Protein AF-A0A9D7XRM2-F1 (afdb_monomer)

Solvent-accessible surface area (backbone atoms only — not comparable to full-atom values): 8859 Å² total; per-residue (Å²): 113,37,70,42,79,30,93,91,34,92,96,32,74,36,85,36,32,37,63,48,57,56,38,72,93,75,86,66,94,53,86,65,48,71,46,82,46,67,44,76,84,68,45,68,77,75,61,84,53,54,58,58,54,39,53,47,52,49,34,43,64,75,67,41,52,73,67,60,30,40,61,75,66,62,52,85,58,56,69,66,58,52,54,50,51,52,52,50,49,61,77,29,43,68,63,52,47,54,58,47,50,73,76,43,76,74,67,94,70,93,64,85,52,67,64,51,50,50,52,51,34,44,41,72,75,33,71,90,48,97,31,43,55,56,48,47,30,66,73,71,71,43,65,80,81,109

Structure (mmCIF, N/CA/C/O backbone):
data_AF-A0A9D7XRM2-F1
#
_entry.id   AF-A0A9D7XRM2-F1
#
loop_
_atom_site.group_PDB
_atom_site.id
_atom_site.type_symbol
_atom_site.label_atom_id
_atom_site.label_alt_id
_atom_site.label_comp_id
_atom_site.label_asym_id
_atom_site.label_entity_id
_atom_site.label_seq_id
_atom_site.pdbx_PDB_ins_code
_atom_site.Cartn_x
_atom_site.Cartn_y
_atom_site.Cartn_z
_atom_site.occupancy
_atom_site.B_iso_or_equiv
_atom_site.auth_seq_id
_atom_site.auth_comp_id
_atom_site.auth_asym_id
_atom_site.auth_atom_id
_atom_site.pdbx_PDB_model_num
ATOM 1 N N . MET A 1 1 ? -0.468 -3.424 -31.535 1.00 79.94 1 MET A N 1
ATOM 2 C CA . MET A 1 1 ? 0.523 -3.847 -30.512 1.00 79.94 1 MET A CA 1
ATOM 3 C C . MET A 1 1 ? 1.528 -2.724 -30.284 1.00 79.94 1 MET A C 1
ATOM 5 O O . MET A 1 1 ? 1.701 -1.913 -31.184 1.00 79.94 1 MET A O 1
ATOM 9 N N . LEU A 1 2 ? 2.154 -2.648 -29.107 1.00 80.44 2 LEU A N 1
ATOM 10 C CA . LEU A 1 2 ? 3.232 -1.700 -28.801 1.00 80.44 2 LEU A CA 1
ATOM 11 C C . LEU A 1 2 ? 4.571 -2.438 -28.891 1.00 80.44 2 LEU A C 1
ATOM 13 O O . LEU A 1 2 ? 4.775 -3.434 -28.197 1.00 80.44 2 LEU A O 1
ATOM 17 N N . ARG A 1 3 ? 5.475 -1.958 -29.744 1.00 85.44 3 ARG A N 1
ATOM 18 C CA . ARG A 1 3 ? 6.849 -2.458 -29.871 1.00 85.44 3 ARG A CA 1
ATOM 19 C C . ARG A 1 3 ? 7.824 -1.376 -29.426 1.00 85.44 3 ARG A C 1
ATOM 21 O O . ARG A 1 3 ? 7.503 -0.193 -29.488 1.00 85.44 3 ARG A O 1
ATOM 28 N N . GLY A 1 4 ? 8.992 -1.793 -28.963 1.00 82.12 4 GLY A N 1
ATOM 29 C CA . GLY A 1 4 ? 10.102 -0.903 -28.642 1.00 82.12 4 GLY A CA 1
ATOM 30 C C . GLY A 1 4 ? 11.426 -1.618 -28.859 1.00 82.12 4 GLY A C 1
ATOM 31 O O . GLY A 1 4 ? 11.437 -2.835 -29.054 1.00 82.12 4 GLY A O 1
ATOM 32 N N . ASN A 1 5 ? 12.519 -0.862 -28.814 1.00 83.12 5 ASN A N 1
ATOM 33 C CA . ASN A 1 5 ? 13.858 -1.388 -29.067 1.00 83.12 5 ASN A CA 1
ATOM 34 C C . ASN A 1 5 ? 14.183 -2.532 -28.104 1.00 83.12 5 ASN A C 1
ATOM 36 O O . ASN A 1 5 ? 13.864 -2.458 -26.910 1.00 83.12 5 ASN A O 1
ATOM 40 N N . ASP A 1 6 ? 14.783 -3.590 -28.632 1.00 80.50 6 ASP A N 1
ATOM 41 C CA . ASP A 1 6 ? 15.299 -4.700 -27.846 1.00 80.50 6 ASP A CA 1
ATOM 42 C C . ASP A 1 6 ? 16.719 -4.363 -27.359 1.00 80.50 6 ASP A C 1
ATOM 44 O O . ASP A 1 6 ? 17.611 -4.185 -28.183 1.00 80.50 6 ASP A O 1
ATOM 48 N N . PRO A 1 7 ? 16.966 -4.238 -26.043 1.00 78.81 7 PRO A N 1
ATOM 49 C CA . PRO A 1 7 ? 18.304 -3.964 -25.533 1.00 78.81 7 PRO A CA 1
ATOM 50 C C . PRO A 1 7 ? 19.271 -5.137 -25.740 1.00 78.81 7 PRO A C 1
ATOM 52 O O . PRO A 1 7 ? 20.475 -4.930 -25.642 1.00 78.81 7 PRO A O 1
ATOM 55 N N . ALA A 1 8 ? 18.772 -6.351 -26.002 1.00 84.31 8 ALA A N 1
ATOM 56 C CA . ALA A 1 8 ? 19.601 -7.530 -26.237 1.00 84.31 8 ALA A CA 1
ATOM 57 C C . ALA A 1 8 ? 20.034 -7.683 -27.705 1.00 84.31 8 ALA A C 1
ATOM 59 O O . ALA A 1 8 ? 20.955 -8.445 -27.988 1.00 84.31 8 ALA A O 1
ATOM 60 N N . VAL A 1 9 ? 19.387 -6.978 -28.642 1.00 85.56 9 VAL A N 1
ATOM 61 C CA . VAL A 1 9 ? 19.618 -7.137 -30.084 1.00 85.56 9 VAL A CA 1
ATOM 62 C C . VAL A 1 9 ? 19.746 -5.769 -30.746 1.00 85.56 9 VAL A C 1
ATOM 64 O O . VAL A 1 9 ? 18.805 -4.977 -30.751 1.00 85.56 9 VAL A O 1
ATOM 67 N N . VAL A 1 10 ? 20.898 -5.498 -31.364 1.00 82.25 10 VAL A N 1
ATOM 68 C CA . VAL A 1 10 ? 21.120 -4.271 -32.147 1.00 82.25 10 VAL A CA 1
ATOM 69 C C . VAL A 1 10 ? 20.082 -4.196 -33.272 1.00 82.25 10 VAL A C 1
ATOM 71 O O . VAL A 1 10 ? 19.933 -5.140 -34.043 1.00 82.25 10 VAL A O 1
ATOM 74 N N . ASN A 1 11 ? 19.341 -3.085 -33.348 1.00 84.31 11 ASN A N 1
ATOM 75 C CA . ASN A 1 11 ? 18.199 -2.882 -34.257 1.00 84.31 11 ASN A CA 1
ATOM 76 C C . ASN A 1 11 ? 17.035 -3.886 -34.092 1.00 84.31 11 ASN A C 1
ATOM 78 O O . ASN A 1 11 ? 16.138 -3.943 -34.934 1.00 84.31 11 ASN A O 1
ATOM 82 N N . GLY A 1 12 ? 17.007 -4.659 -33.003 1.00 81.31 12 GLY A N 1
ATOM 83 C CA . GLY A 1 12 ? 15.907 -5.560 -32.681 1.00 81.31 12 GLY A CA 1
ATOM 84 C C . GLY A 1 12 ? 14.682 -4.817 -32.146 1.00 81.31 12 GLY A C 1
ATOM 85 O O . GLY A 1 12 ? 14.791 -3.774 -31.497 1.00 81.31 12 GLY A O 1
ATOM 86 N N . SER A 1 13 ? 13.490 -5.373 -32.384 1.00 86.75 13 SER A N 1
ATOM 87 C CA . SER A 1 13 ? 12.247 -4.889 -31.772 1.00 86.75 13 SER A CA 1
ATOM 88 C C . SER A 1 13 ? 11.580 -5.996 -30.967 1.00 86.75 13 SER A C 1
ATOM 90 O O . SER A 1 13 ? 11.318 -7.085 -31.479 1.00 86.75 13 SER A O 1
ATOM 92 N N . VAL A 1 14 ? 11.243 -5.693 -29.717 1.00 89.19 14 VAL A N 1
ATOM 93 C CA . VAL A 1 14 ? 10.532 -6.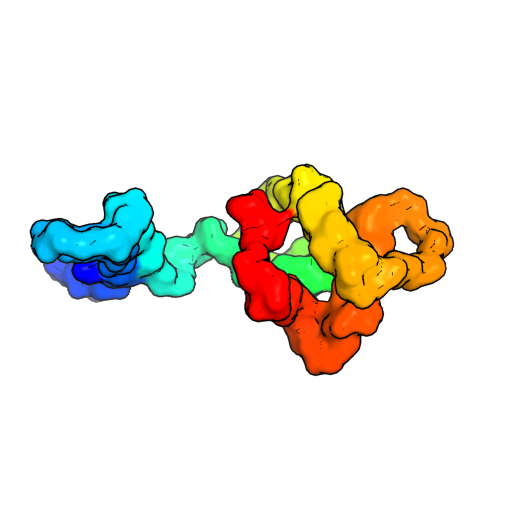611 -28.825 1.00 89.19 14 VAL A CA 1
ATOM 94 C C . VAL A 1 14 ? 9.129 -6.082 -28.546 1.00 89.19 14 VAL A C 1
ATOM 96 O O . VAL A 1 14 ? 8.871 -4.871 -28.551 1.00 89.19 14 VAL A O 1
ATOM 99 N N . MET A 1 15 ? 8.183 -6.994 -28.322 1.00 85.19 15 MET A N 1
ATOM 100 C CA . MET A 1 15 ? 6.839 -6.616 -27.905 1.00 85.19 15 MET A CA 1
ATOM 101 C C . MET A 1 15 ? 6.892 -6.029 -26.493 1.00 85.19 15 MET A C 1
ATOM 103 O O . MET A 1 15 ? 7.331 -6.668 -25.542 1.00 85.19 15 MET A O 1
ATOM 107 N N . ARG A 1 16 ? 6.436 -4.785 -26.365 1.00 84.31 16 ARG A N 1
ATOM 108 C CA . ARG A 1 16 ? 6.427 -4.020 -25.114 1.00 84.31 16 ARG A CA 1
ATOM 109 C C . ARG A 1 16 ? 5.026 -3.932 -24.495 1.00 84.31 16 ARG A C 1
ATOM 111 O O . ARG A 1 16 ? 4.868 -3.553 -23.336 1.00 84.31 16 ARG A O 1
ATOM 118 N N . GLY A 1 17 ? 3.999 -4.291 -25.258 1.00 87.44 17 GLY A N 1
ATOM 119 C CA . GLY A 1 17 ? 2.628 -4.322 -24.780 1.00 87.44 17 GLY A CA 1
ATOM 120 C C . GLY A 1 17 ? 1.605 -4.281 -25.906 1.00 87.44 17 GLY A C 1
ATOM 121 O O . GLY A 1 17 ? 1.895 -4.578 -27.068 1.00 87.44 17 GLY A O 1
ATOM 122 N N . GLN A 1 18 ? 0.396 -3.854 -25.575 1.00 87.81 18 GLN A N 1
ATOM 123 C CA . GLN A 1 18 ? -0.743 -3.810 -26.478 1.00 87.81 18 GLN A CA 1
ATOM 124 C C . GLN A 1 18 ? -1.502 -2.492 -26.327 1.00 87.81 18 GLN A C 1
ATOM 126 O O . GLN A 1 18 ? -1.563 -1.914 -25.251 1.00 87.81 18 GLN A O 1
ATOM 131 N N . ARG A 1 19 ? -2.093 -1.997 -27.417 1.00 86.06 19 ARG A N 1
ATOM 132 C CA . ARG A 1 19 ? -3.116 -0.949 -27.333 1.00 86.06 19 ARG A CA 1
ATOM 133 C C . ARG A 1 19 ? -4.467 -1.634 -27.291 1.00 86.06 19 ARG A C 1
ATOM 135 O O . ARG A 1 19 ? -4.723 -2.494 -28.133 1.00 86.06 19 ARG A O 1
ATOM 142 N N . VAL A 1 20 ? -5.291 -1.256 -26.328 1.00 83.94 20 VAL A N 1
ATOM 143 C CA . VAL A 1 20 ? -6.683 -1.685 -26.259 1.00 83.94 20 VAL A CA 1
ATOM 144 C C . VAL A 1 20 ? -7.550 -0.521 -26.704 1.00 83.94 20 VAL A C 1
ATOM 146 O O . VAL A 1 20 ? -7.403 0.604 -26.219 1.00 83.94 20 VAL A O 1
ATOM 149 N N . PHE A 1 21 ? -8.431 -0.803 -27.654 1.00 80.38 21 PHE A N 1
ATOM 150 C CA . PHE A 1 21 ? -9.383 0.148 -28.202 1.00 80.38 21 PHE A CA 1
ATOM 151 C C . PHE A 1 21 ? -10.750 -0.158 -27.595 1.00 80.38 21 PHE A C 1
ATOM 153 O O . PHE A 1 21 ? -11.251 -1.269 -27.740 1.00 80.38 21 PHE A O 1
ATOM 160 N N . CYS A 1 22 ? -11.359 0.811 -26.903 1.00 74.69 22 CYS A N 1
ATOM 161 C CA . CYS A 1 22 ? -12.736 0.657 -26.425 1.00 74.69 22 CYS A CA 1
ATOM 162 C C . CYS A 1 22 ? -13.733 0.591 -27.596 1.00 74.69 22 CYS A C 1
ATOM 164 O O . CYS A 1 22 ? -14.764 -0.065 -27.497 1.00 74.69 22 CYS A O 1
ATOM 166 N N . SER A 1 23 ? -13.399 1.235 -28.714 1.00 76.25 23 SER A N 1
ATOM 167 C CA . SER A 1 23 ? -14.010 1.002 -30.017 1.00 76.25 23 SER A CA 1
ATOM 168 C C . SER A 1 23 ? -12.931 1.146 -31.091 1.00 76.25 23 SER A C 1
ATOM 170 O O . SER A 1 23 ? -12.328 2.210 -31.243 1.00 76.25 23 SER A O 1
ATOM 172 N N . ASP A 1 24 ? -12.643 0.053 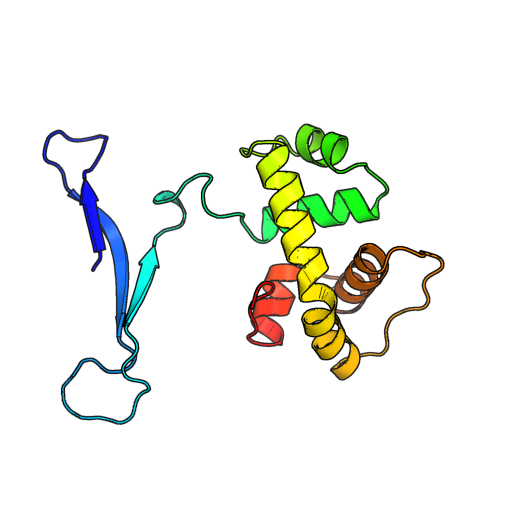-31.796 1.00 64.69 24 ASP A N 1
ATOM 173 C CA . ASP A 1 24 ? -11.800 0.077 -32.991 1.00 64.69 24 ASP A CA 1
ATOM 174 C C . ASP A 1 24 ? -12.675 0.593 -34.135 1.00 64.69 24 ASP A C 1
ATOM 176 O O . ASP A 1 24 ? -13.732 0.017 -34.396 1.00 64.69 24 ASP A O 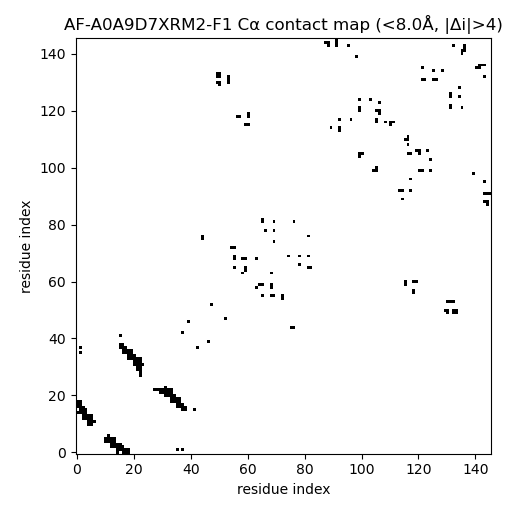1
ATOM 180 N N . ARG A 1 25 ? -12.361 1.782 -34.664 1.00 63.88 25 ARG A N 1
ATOM 181 C CA . ARG A 1 25 ? -13.333 2.694 -35.300 1.00 63.88 25 ARG A CA 1
ATOM 182 C C . ARG A 1 25 ? -13.916 2.157 -36.617 1.00 63.88 25 ARG A C 1
ATOM 184 O O . ARG A 1 25 ? -13.584 2.631 -37.694 1.00 63.88 25 ARG A O 1
ATOM 191 N N . GLY A 1 26 ? -14.898 1.270 -36.465 1.00 62.50 26 GLY A N 1
ATOM 192 C CA . GLY A 1 26 ? -15.916 0.843 -37.425 1.00 62.50 26 GLY A CA 1
ATOM 193 C C . GLY A 1 26 ? -17.341 1.068 -36.887 1.00 62.50 26 GLY A C 1
ATOM 194 O O . GLY A 1 26 ? -18.210 0.226 -37.075 1.00 62.50 26 GLY A O 1
ATOM 195 N N . GLN A 1 27 ? -17.576 2.191 -36.187 1.00 53.97 27 GLN A N 1
ATOM 196 C CA . GLN A 1 27 ? -18.916 2.742 -35.878 1.00 53.97 27 GLN A CA 1
ATOM 197 C C . GLN A 1 27 ? -19.831 1.921 -34.927 1.00 53.97 27 GLN A C 1
ATOM 199 O O . GLN A 1 27 ? -20.995 1.675 -35.235 1.00 53.97 27 GLN A O 1
ATOM 204 N N . ARG A 1 28 ? -19.381 1.547 -33.715 1.00 65.00 28 ARG A N 1
ATOM 205 C CA . ARG A 1 28 ? -20.279 1.031 -32.646 1.00 65.00 28 ARG A CA 1
ATOM 206 C C . ARG A 1 28 ? -20.027 1.667 -31.275 1.00 65.00 28 ARG A C 1
ATOM 208 O O . ARG A 1 28 ? -18.942 2.188 -31.014 1.00 65.00 28 ARG A O 1
ATOM 215 N N . ARG A 1 29 ? -21.067 1.633 -30.422 1.00 66.31 29 ARG A N 1
ATOM 216 C CA . ARG A 1 29 ? -21.105 2.245 -29.078 1.00 66.31 29 ARG A CA 1
ATOM 217 C C . ARG A 1 29 ? -19.919 1.779 -28.220 1.00 66.31 29 ARG A C 1
ATOM 219 O O . ARG A 1 29 ? -19.698 0.587 -28.053 1.00 66.31 29 ARG A O 1
ATOM 226 N N . GLY A 1 30 ? -19.193 2.743 -27.664 1.00 69.19 30 GLY A N 1
ATOM 227 C CA . GLY A 1 30 ? -18.022 2.587 -26.799 1.00 69.19 30 GLY A CA 1
ATOM 228 C C . GLY A 1 30 ? -17.470 3.977 -26.464 1.00 69.19 30 GLY A C 1
ATOM 229 O O . GLY A 1 30 ? -17.810 4.946 -27.139 1.00 69.19 30 GLY A O 1
ATOM 230 N N . CYS A 1 31 ? -16.635 4.125 -25.434 1.00 75.62 31 CYS A N 1
ATOM 231 C CA . CYS A 1 31 ? -16.181 5.455 -24.995 1.00 75.62 31 CYS A CA 1
ATOM 232 C C . CYS A 1 31 ? -15.109 6.100 -25.899 1.00 75.62 31 CYS A C 1
ATOM 234 O O . CYS A 1 31 ? -14.602 7.170 -25.573 1.00 75.62 31 CYS A O 1
ATOM 236 N N . GLY A 1 32 ? -14.709 5.449 -27.000 1.00 75.69 32 GLY A N 1
ATOM 237 C CA . GLY A 1 32 ? -13.706 5.958 -27.946 1.00 75.69 32 GLY A CA 1
ATOM 238 C C . GLY A 1 32 ? -12.279 6.058 -27.389 1.00 75.69 32 GLY A C 1
ATOM 239 O O . GLY A 1 32 ? -11.371 6.487 -28.103 1.00 75.69 32 GLY A O 1
ATOM 240 N N . LYS A 1 33 ? -12.056 5.661 -26.129 1.00 76.38 33 LYS A N 1
ATOM 241 C CA . LYS A 1 33 ? -10.740 5.699 -25.488 1.00 76.38 33 LYS A CA 1
ATOM 242 C C . LYS A 1 33 ? -9.851 4.580 -26.021 1.00 76.38 33 LYS A C 1
ATOM 244 O O . LYS A 1 33 ? -10.275 3.431 -26.151 1.00 76.38 33 LYS A O 1
ATOM 249 N N . THR A 1 34 ? -8.598 4.933 -26.276 1.00 81.38 34 THR A N 1
ATOM 250 C CA . THR A 1 34 ? -7.508 3.986 -26.513 1.00 81.38 34 THR A CA 1
ATOM 251 C C . THR A 1 34 ? -6.578 4.056 -25.319 1.00 81.38 34 THR A C 1
ATOM 253 O O . THR A 1 34 ? -6.147 5.149 -24.954 1.00 81.38 34 THR A O 1
ATOM 256 N N . PHE A 1 35 ? -6.261 2.916 -24.716 1.00 82.38 35 PHE A N 1
ATOM 257 C CA . PHE A 1 35 ? -5.326 2.860 -23.597 1.00 82.38 35 PHE A CA 1
ATOM 258 C C . PHE A 1 35 ? -4.180 1.888 -23.899 1.00 82.38 35 PHE A C 1
ATOM 260 O O . PHE A 1 35 ? -4.410 0.785 -24.409 1.00 82.38 35 PHE A O 1
ATOM 267 N N . PRO A 1 36 ? -2.926 2.296 -23.635 1.00 81.94 36 PRO A N 1
ATOM 268 C CA . PRO A 1 36 ? -1.785 1.406 -23.732 1.00 81.94 36 PRO A CA 1
ATOM 269 C C . PRO A 1 36 ? -1.727 0.495 -22.499 1.00 81.94 36 PRO A C 1
ATOM 271 O O . PRO A 1 36 ? -1.794 0.955 -21.363 1.00 81.94 36 PRO A O 1
ATOM 274 N N . LEU A 1 37 ? -1.559 -0.801 -22.732 1.00 81.81 37 LEU A N 1
ATOM 275 C CA . LEU A 1 37 ? -1.201 -1.798 -21.733 1.00 81.81 37 LEU A CA 1
ATOM 276 C C . LEU A 1 37 ? 0.252 -2.193 -21.974 1.00 81.81 37 LEU A C 1
ATOM 278 O O . LEU A 1 37 ? 0.581 -2.689 -23.048 1.00 81.81 37 LEU A O 1
ATOM 282 N N . PHE A 1 38 ? 1.122 -1.977 -20.994 1.00 80.31 38 PHE A N 1
ATOM 283 C CA . PHE A 1 38 ? 2.519 -2.409 -21.054 1.00 80.31 38 PHE A CA 1
ATOM 284 C C . PHE A 1 38 ? 2.698 -3.718 -20.291 1.00 80.31 38 PHE A C 1
ATOM 286 O O . PHE A 1 38 ? 2.046 -3.939 -19.269 1.00 80.31 38 PHE A O 1
ATOM 293 N N . PHE A 1 39 ? 3.606 -4.578 -20.753 1.00 75.38 39 PHE A N 1
ATOM 294 C CA . PHE A 1 39 ? 4.006 -5.733 -19.951 1.00 75.38 39 PHE A CA 1
ATOM 295 C C . PHE A 1 39 ? 4.777 -5.273 -18.710 1.00 75.38 39 PHE A C 1
ATOM 297 O O . PHE A 1 39 ? 5.553 -4.321 -18.768 1.00 75.38 39 PHE A O 1
ATOM 304 N N . ALA A 1 40 ? 4.611 -5.973 -17.586 1.00 67.56 40 ALA A N 1
ATOM 305 C CA . ALA A 1 40 ? 5.227 -5.583 -16.315 1.00 67.56 40 ALA A CA 1
ATOM 306 C C . ALA A 1 40 ? 6.763 -5.439 -16.399 1.00 67.56 40 ALA A C 1
ATOM 308 O O . ALA A 1 40 ? 7.337 -4.560 -15.761 1.00 67.56 40 ALA A O 1
ATOM 309 N N . GLY A 1 41 ? 7.423 -6.252 -17.232 1.00 70.19 41 GLY A N 1
ATOM 310 C CA . GLY A 1 41 ? 8.876 -6.209 -17.441 1.00 70.19 41 GLY A CA 1
ATOM 311 C C . GLY A 1 41 ? 9.382 -5.055 -18.316 1.00 70.19 41 GLY A C 1
ATOM 312 O O . GLY A 1 41 ? 10.585 -4.902 -18.484 1.00 70.19 41 GLY A O 1
ATOM 313 N N . VAL A 1 42 ? 8.492 -4.246 -18.896 1.00 67.25 42 VAL A N 1
ATOM 314 C CA . VAL A 1 42 ? 8.851 -3.181 -19.852 1.00 67.25 42 VAL A CA 1
ATOM 315 C C . VAL A 1 42 ? 9.153 -1.860 -19.167 1.00 67.25 42 VAL A C 1
ATOM 317 O O . VAL A 1 42 ? 9.947 -1.075 -19.672 1.00 67.25 42 VAL A O 1
ATOM 320 N N . LEU A 1 43 ? 8.554 -1.641 -18.000 1.00 68.75 43 LEU A N 1
ATOM 321 C CA . LEU A 1 43 ? 8.771 -0.468 -17.164 1.00 68.75 43 LEU A CA 1
ATOM 322 C C . LEU A 1 43 ? 9.255 -0.915 -15.773 1.00 68.75 43 LEU A C 1
ATOM 324 O O . LEU A 1 43 ? 8.585 -0.647 -14.765 1.00 68.75 43 LEU A O 1
ATOM 328 N N . PRO A 1 44 ? 10.391 -1.644 -15.696 1.00 62.16 44 PRO A N 1
ATOM 329 C CA . PRO A 1 44 ? 10.928 -2.096 -14.423 1.00 62.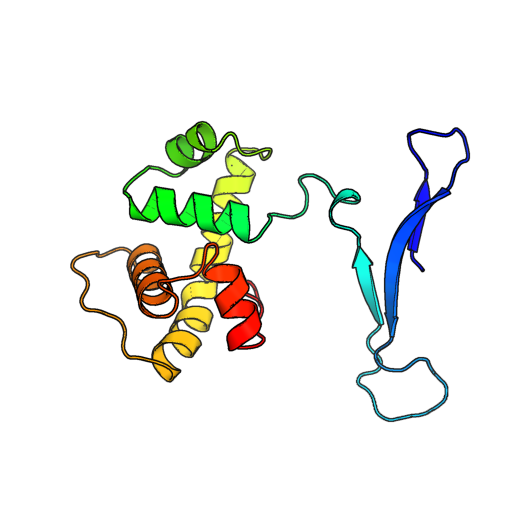16 44 PRO A CA 1
ATOM 330 C C . PRO A 1 44 ? 11.229 -0.874 -13.552 1.00 62.16 44 PRO A C 1
ATOM 332 O O . PRO A 1 44 ? 11.751 0.125 -14.035 1.00 62.16 44 PRO A O 1
ATOM 335 N N . ARG A 1 45 ? 10.868 -0.940 -12.265 1.00 66.81 45 ARG A N 1
ATOM 336 C CA . ARG A 1 45 ? 11.034 0.156 -11.282 1.00 66.81 45 ARG A CA 1
ATOM 337 C C . ARG A 1 45 ? 10.212 1.427 -11.552 1.00 66.81 45 ARG A C 1
ATOM 339 O O . ARG A 1 45 ? 10.314 2.388 -10.797 1.00 66.81 45 ARG A O 1
ATOM 346 N N . HIS A 1 46 ? 9.333 1.412 -12.552 1.00 71.00 46 HIS A N 1
ATOM 347 C CA . HIS A 1 46 ? 8.342 2.470 -12.789 1.00 71.00 46 HIS A CA 1
ATOM 348 C C . HIS A 1 46 ? 6.911 2.036 -12.438 1.00 71.00 46 HIS A C 1
ATOM 350 O O . HIS A 1 46 ? 6.009 2.868 -12.372 1.00 71.00 46 HIS A O 1
ATOM 356 N N . THR A 1 47 ? 6.705 0.745 -12.161 1.00 79.38 47 THR A N 1
ATOM 357 C CA . THR A 1 47 ? 5.438 0.193 -11.666 1.00 79.38 47 THR A CA 1
ATOM 358 C C . THR A 1 47 ? 5.657 -0.424 -10.295 1.00 79.38 47 THR A C 1
ATOM 360 O O . THR A 1 47 ? 6.532 -1.271 -10.149 1.00 79.38 47 THR A O 1
ATOM 363 N N . PHE A 1 48 ? 4.858 -0.031 -9.300 1.00 86.00 48 PHE A N 1
ATOM 364 C CA . PHE A 1 48 ? 4.889 -0.633 -7.966 1.00 86.00 48 PHE A CA 1
ATOM 365 C C . PHE A 1 48 ? 3.915 -1.824 -7.932 1.00 86.00 48 PHE A C 1
ATOM 367 O O . PHE A 1 48 ? 2.704 -1.601 -8.019 1.00 86.00 48 PHE A O 1
ATOM 374 N N . PRO A 1 49 ? 4.388 -3.083 -7.836 1.00 88.62 49 PRO A N 1
ATOM 375 C CA . PRO A 1 49 ? 3.492 -4.235 -7.827 1.00 88.62 49 PRO A CA 1
ATOM 376 C C . PRO A 1 49 ? 2.552 -4.191 -6.619 1.00 88.62 49 PRO A C 1
ATOM 378 O O . PRO A 1 49 ? 2.984 -3.865 -5.512 1.00 88.62 49 PRO A O 1
ATOM 381 N N . ALA A 1 50 ? 1.285 -4.575 -6.801 1.00 91.06 50 ALA A N 1
ATOM 382 C CA . ALA A 1 50 ? 0.304 -4.596 -5.711 1.00 91.06 50 ALA A CA 1
ATOM 383 C C . ALA A 1 50 ? 0.746 -5.507 -4.550 1.00 91.06 50 ALA A C 1
ATOM 385 O O . ALA A 1 50 ? 0.571 -5.154 -3.386 1.00 91.06 50 ALA A O 1
ATOM 386 N N . SER A 1 51 ? 1.389 -6.638 -4.856 1.00 92.50 51 SER A N 1
ATOM 387 C CA . SER A 1 51 ? 1.965 -7.550 -3.860 1.00 92.50 51 SER A CA 1
ATOM 388 C C . SER A 1 51 ? 3.067 -6.889 -3.029 1.00 92.50 51 SER A C 1
ATOM 390 O O . SER A 1 51 ? 3.068 -7.005 -1.806 1.00 92.50 51 SER A O 1
ATOM 392 N N . LEU A 1 52 ? 3.967 -6.148 -3.678 1.00 93.69 52 LEU A N 1
ATOM 393 C CA . LEU A 1 52 ? 5.055 -5.438 -3.013 1.00 93.69 52 LEU A CA 1
ATOM 394 C C . LEU A 1 52 ? 4.529 -4.272 -2.170 1.00 93.69 52 LEU A C 1
ATOM 396 O O . LEU A 1 52 ? 4.968 -4.077 -1.039 1.00 93.69 52 LEU A O 1
ATOM 400 N N . LEU A 1 53 ? 3.552 -3.524 -2.696 1.00 95.19 53 LEU A N 1
ATOM 401 C CA . LEU A 1 53 ? 2.897 -2.450 -1.952 1.00 95.19 53 LEU A CA 1
ATOM 402 C C . LEU A 1 53 ? 2.182 -3.010 -0.727 1.00 95.19 53 LEU A C 1
ATOM 404 O O . LEU A 1 53 ? 2.295 -2.453 0.358 1.00 95.19 53 LEU A O 1
ATOM 408 N N . TRP A 1 54 ? 1.492 -4.139 -0.874 1.00 96.06 54 TRP A N 1
ATOM 409 C CA . TRP A 1 54 ? 0.845 -4.796 0.250 1.00 96.06 54 TRP A CA 1
ATOM 410 C C . TRP A 1 54 ? 1.848 -5.286 1.296 1.00 96.06 54 TRP A C 1
ATOM 412 O O . TRP A 1 54 ? 1.622 -5.091 2.486 1.00 96.06 54 TRP A O 1
ATOM 422 N N . ALA A 1 55 ? 2.977 -5.868 0.881 1.00 96.12 55 ALA A N 1
ATOM 423 C CA . ALA A 1 55 ? 4.041 -6.261 1.802 1.00 96.12 55 ALA A CA 1
ATOM 424 C C . ALA A 1 55 ? 4.584 -5.059 2.592 1.00 96.12 55 ALA A C 1
ATOM 426 O O . ALA A 1 55 ? 4.718 -5.145 3.813 1.00 96.12 55 ALA A O 1
ATOM 427 N N . LEU A 1 56 ? 4.811 -3.926 1.918 1.00 97.06 56 LEU A N 1
ATOM 428 C CA . LEU A 1 56 ? 5.211 -2.673 2.556 1.00 97.06 56 LEU A CA 1
ATOM 429 C C . LEU A 1 56 ? 4.161 -2.191 3.562 1.00 97.06 56 LEU A C 1
ATOM 431 O O . LEU A 1 56 ? 4.500 -1.892 4.700 1.00 97.06 56 LEU A O 1
ATOM 435 N N . LEU A 1 57 ? 2.885 -2.156 3.177 1.00 96.50 57 LEU A N 1
ATOM 436 C CA . LEU A 1 57 ? 1.798 -1.707 4.049 1.00 96.50 57 LEU A CA 1
ATOM 437 C C . LEU A 1 57 ? 1.612 -2.616 5.272 1.00 96.50 57 LEU A C 1
ATOM 439 O O . LEU A 1 57 ? 1.374 -2.106 6.363 1.00 96.50 57 LEU A O 1
ATOM 443 N N . ARG A 1 58 ? 1.779 -3.937 5.127 1.00 96.00 58 ARG A N 1
ATOM 444 C CA . ARG A 1 58 ? 1.781 -4.864 6.271 1.00 96.00 58 ARG A CA 1
ATOM 445 C C . ARG A 1 58 ? 2.927 -4.574 7.232 1.00 96.00 58 ARG A C 1
ATOM 447 O O . ARG A 1 58 ? 2.683 -4.463 8.422 1.00 96.00 58 ARG A O 1
ATOM 454 N N . ALA A 1 59 ? 4.135 -4.338 6.722 1.00 96.81 59 ALA A N 1
ATOM 455 C CA . ALA A 1 59 ? 5.264 -3.961 7.569 1.00 96.81 59 ALA A CA 1
ATOM 456 C C . ALA A 1 59 ? 4.993 -2.667 8.368 1.00 96.81 59 ALA A C 1
ATOM 458 O O . ALA A 1 59 ? 5.378 -2.577 9.532 1.00 96.81 59 ALA A O 1
ATOM 459 N N . LEU A 1 60 ? 4.297 -1.686 7.778 1.00 96.19 60 LEU A N 1
ATOM 460 C CA . LEU A 1 60 ? 3.853 -0.488 8.506 1.00 96.19 60 LEU A CA 1
ATOM 461 C C . LEU A 1 60 ? 2.779 -0.809 9.553 1.00 96.19 60 LEU A C 1
ATOM 463 O O . LEU A 1 60 ? 2.773 -0.227 10.636 1.00 96.19 60 LEU A O 1
ATOM 467 N N . LEU A 1 61 ? 1.869 -1.734 9.244 1.00 94.25 61 LEU A N 1
ATOM 468 C CA . LEU A 1 61 ? 0.856 -2.193 10.190 1.00 94.25 61 LEU A CA 1
ATOM 469 C C . LEU A 1 61 ? 1.483 -2.900 11.399 1.00 94.25 61 LEU A C 1
ATOM 471 O O . LEU A 1 61 ? 1.041 -2.672 12.526 1.00 94.25 61 LEU A O 1
ATOM 475 N N . ASP A 1 62 ? 2.575 -3.628 11.183 1.00 94.38 62 ASP A N 1
ATOM 476 C CA . ASP A 1 62 ? 3.401 -4.243 12.230 1.00 94.38 62 ASP A CA 1
ATOM 477 C C . ASP A 1 62 ? 4.237 -3.213 13.021 1.00 94.38 62 ASP A C 1
ATOM 479 O O . ASP A 1 62 ? 5.012 -3.577 13.900 1.00 94.38 62 ASP A O 1
ATOM 483 N N . GLY A 1 63 ? 4.095 -1.916 12.725 1.00 94.88 63 GLY A N 1
ATOM 484 C CA . GLY A 1 63 ? 4.733 -0.822 13.460 1.00 94.88 63 GLY A CA 1
ATOM 485 C C . GLY A 1 63 ? 6.111 -0.414 12.938 1.00 94.88 63 GLY A C 1
ATOM 486 O O . GLY A 1 63 ? 6.764 0.429 13.552 1.00 94.88 63 GLY A O 1
ATOM 487 N N . LYS A 1 64 ? 6.575 -0.958 11.805 1.00 96.56 64 LYS A N 1
ATOM 488 C CA . LYS A 1 64 ? 7.861 -0.545 11.225 1.00 96.56 64 LYS A CA 1
ATOM 489 C C . LYS A 1 64 ? 7.767 0.856 10.620 1.00 96.56 64 LYS A C 1
ATOM 491 O O . LYS A 1 64 ? 6.793 1.204 9.955 1.00 96.56 64 LYS A O 1
ATOM 496 N N . ALA A 1 65 ? 8.835 1.638 10.772 1.00 96.88 65 ALA A N 1
ATOM 497 C CA . ALA A 1 65 ? 8.999 2.888 10.036 1.00 96.88 65 ALA A CA 1
ATOM 498 C C . ALA A 1 65 ? 9.151 2.624 8.524 1.00 96.88 65 ALA A C 1
ATOM 500 O O . ALA A 1 65 ? 9.668 1.581 8.121 1.00 96.88 65 ALA A O 1
ATOM 501 N N . ILE A 1 66 ? 8.771 3.595 7.681 1.00 97.06 66 ILE A N 1
ATOM 502 C CA . ILE A 1 66 ? 8.808 3.463 6.208 1.00 97.06 66 ILE A CA 1
ATOM 503 C C . ILE A 1 66 ? 10.197 3.057 5.709 1.00 97.06 66 ILE A C 1
ATOM 505 O O . ILE A 1 66 ? 10.309 2.131 4.908 1.00 97.06 66 ILE A O 1
ATOM 509 N N . ARG A 1 67 ? 11.252 3.701 6.221 1.00 97.50 67 ARG A N 1
ATOM 510 C CA . ARG A 1 67 ? 12.640 3.367 5.879 1.00 97.50 67 ARG A CA 1
ATOM 511 C C . ARG A 1 67 ? 12.994 1.925 6.248 1.00 97.50 67 ARG A C 1
ATOM 513 O O . ARG A 1 67 ? 13.416 1.167 5.383 1.00 97.50 67 ARG A O 1
ATOM 520 N N . ALA A 1 68 ? 12.747 1.535 7.498 1.00 97.69 68 ALA A N 1
ATOM 521 C CA . ALA A 1 68 ? 13.048 0.188 7.981 1.00 97.69 68 ALA A CA 1
ATOM 522 C C . ALA A 1 68 ? 12.279 -0.891 7.200 1.00 97.69 68 ALA A C 1
ATOM 524 O O . ALA A 1 68 ? 12.824 -1.947 6.880 1.00 97.69 68 ALA A O 1
ATOM 525 N N . ALA A 1 69 ? 11.018 -0.625 6.850 1.00 97.50 69 ALA A N 1
ATOM 526 C CA . ALA A 1 69 ? 10.217 -1.515 6.021 1.00 97.50 69 ALA A CA 1
ATOM 527 C C . ALA A 1 69 ? 10.780 -1.634 4.594 1.00 97.50 69 ALA A C 1
ATOM 529 O O . ALA A 1 69 ? 10.884 -2.745 4.076 1.00 97.50 69 ALA A O 1
ATOM 530 N N . ALA A 1 70 ? 11.184 -0.516 3.981 1.00 96.19 70 ALA A N 1
ATOM 531 C CA . ALA A 1 70 ? 11.779 -0.497 2.647 1.00 96.19 70 ALA A CA 1
ATOM 532 C C . ALA A 1 70 ? 13.087 -1.302 2.579 1.00 96.19 70 ALA A C 1
ATOM 534 O O . ALA A 1 70 ? 13.275 -2.106 1.665 1.00 96.19 70 ALA A O 1
ATOM 535 N N . GLU A 1 71 ? 13.955 -1.119 3.576 1.00 96.25 71 GLU A N 1
ATOM 536 C CA . GLU A 1 71 ? 15.230 -1.829 3.706 1.00 96.25 71 GLU A CA 1
ATOM 537 C C . GLU A 1 71 ? 15.007 -3.327 3.965 1.00 96.25 71 GLU A C 1
ATOM 539 O O . GLU A 1 71 ? 15.583 -4.164 3.270 1.00 96.25 71 GLU A O 1
ATOM 544 N N . THR A 1 72 ? 14.096 -3.682 4.883 1.00 96.38 72 THR A N 1
ATOM 545 C CA . THR A 1 72 ? 13.754 -5.089 5.178 1.00 96.38 72 THR A CA 1
ATOM 546 C C . THR A 1 72 ? 13.247 -5.818 3.932 1.00 96.38 72 THR A C 1
ATOM 548 O O . THR A 1 72 ? 13.611 -6.964 3.684 1.00 96.38 72 THR A O 1
ATOM 551 N N . LEU A 1 73 ? 12.397 -5.156 3.143 1.00 95.69 73 LEU A N 1
ATOM 552 C CA . LEU A 1 73 ? 11.807 -5.727 1.932 1.00 95.69 73 LEU A CA 1
ATOM 553 C C . LEU A 1 73 ? 12.737 -5.670 0.716 1.00 95.69 73 LEU A C 1
ATOM 555 O O . LEU A 1 73 ? 12.356 -6.174 -0.339 1.00 95.69 73 LEU A O 1
ATOM 559 N N . ARG A 1 74 ? 13.923 -5.056 0.847 1.00 94.25 74 ARG A N 1
ATOM 560 C CA . ARG A 1 74 ? 14.885 -4.838 -0.245 1.00 94.25 74 ARG A CA 1
ATOM 561 C C . ARG A 1 74 ? 14.199 -4.278 -1.495 1.00 94.25 74 ARG A C 1
ATOM 563 O O . ARG A 1 74 ? 14.335 -4.819 -2.593 1.00 94.25 74 ARG A O 1
ATOM 570 N N . LEU A 1 75 ? 13.399 -3.224 -1.311 1.00 91.62 75 LEU A N 1
ATOM 571 C CA . LEU A 1 75 ? 12.610 -2.653 -2.403 1.00 91.62 75 LEU A CA 1
ATOM 572 C C . LEU A 1 75 ? 13.529 -2.195 -3.553 1.00 91.62 75 LEU A C 1
ATOM 574 O O . LEU A 1 75 ? 14.508 -1.496 -3.299 1.00 91.62 75 LEU A O 1
ATOM 578 N N . PRO A 1 76 ? 13.205 -2.493 -4.828 1.00 90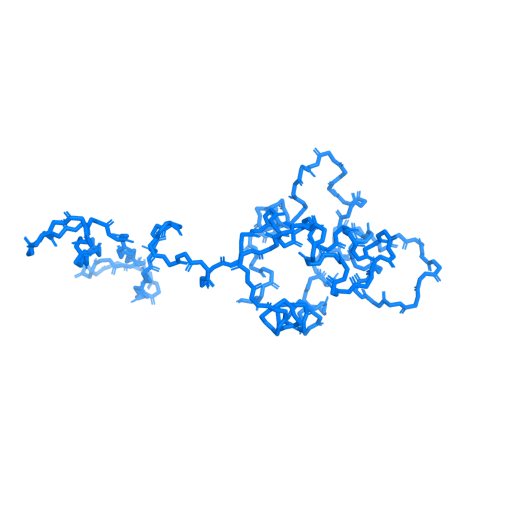.62 76 PRO A N 1
ATOM 579 C CA . PRO A 1 76 ? 13.999 -2.056 -5.980 1.00 90.62 76 PRO A CA 1
ATOM 580 C C . PRO A 1 76 ? 13.719 -0.585 -6.356 1.00 90.62 76 PRO A C 1
ATOM 582 O O . PRO A 1 76 ? 13.767 -0.216 -7.530 1.00 90.62 76 PRO A O 1
ATOM 585 N N . PHE A 1 77 ? 13.371 0.243 -5.370 1.00 89.31 77 PHE A N 1
ATOM 586 C CA . PHE A 1 77 ? 12.973 1.641 -5.517 1.00 89.31 77 PHE A CA 1
ATOM 587 C C . PHE A 1 77 ? 13.760 2.497 -4.531 1.00 89.31 77 PHE A C 1
ATOM 589 O O . PHE A 1 77 ? 14.149 2.020 -3.466 1.00 89.31 77 PHE A O 1
ATOM 596 N N . SER A 1 78 ? 13.948 3.775 -4.860 1.00 91.88 78 SER A N 1
ATOM 597 C CA . SER A 1 78 ? 14.541 4.712 -3.909 1.00 91.88 78 SER A CA 1
ATOM 598 C C . SER A 1 78 ? 13.634 4.905 -2.688 1.00 91.88 78 SER A C 1
ATOM 600 O O . SER A 1 78 ? 12.419 4.641 -2.715 1.00 91.88 78 SER A O 1
ATOM 602 N N . LEU A 1 79 ? 14.218 5.391 -1.597 1.00 94.94 79 LEU A N 1
ATOM 603 C CA . LEU A 1 79 ? 13.463 5.677 -0.387 1.00 94.94 79 LEU A CA 1
ATOM 604 C C . LEU A 1 79 ? 12.423 6.784 -0.641 1.00 94.94 79 LEU A C 1
ATOM 606 O O . LEU A 1 79 ? 11.283 6.671 -0.195 1.00 94.94 79 LEU A O 1
ATOM 610 N N . GLU A 1 80 ? 12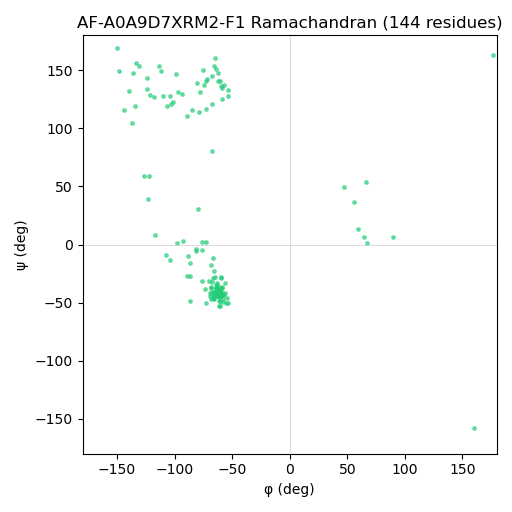.762 7.795 -1.439 1.00 94.94 80 GLU A N 1
ATOM 611 C CA . GLU A 1 80 ? 11.865 8.879 -1.857 1.00 94.94 80 GLU A CA 1
ATOM 612 C C . GLU A 1 80 ? 10.667 8.345 -2.645 1.00 94.94 80 GLU A C 1
ATOM 614 O O . GLU A 1 80 ? 9.530 8.738 -2.379 1.00 94.94 80 GLU A O 1
ATOM 619 N N . ALA A 1 81 ? 10.891 7.409 -3.574 1.00 92.50 81 ALA A N 1
ATOM 620 C CA . ALA A 1 81 ? 9.810 6.752 -4.305 1.00 92.50 81 ALA A CA 1
ATOM 621 C C . ALA A 1 81 ? 8.884 5.973 -3.354 1.00 92.50 81 ALA A C 1
ATOM 623 O O . ALA A 1 81 ? 7.660 5.988 -3.516 1.00 92.50 81 ALA A O 1
ATOM 624 N N . THR A 1 82 ? 9.458 5.357 -2.317 1.00 95.44 82 THR A N 1
ATOM 625 C CA . THR A 1 82 ? 8.705 4.651 -1.274 1.00 95.44 82 THR A CA 1
ATOM 626 C C . THR A 1 82 ? 7.858 5.617 -0.435 1.00 95.44 82 THR A C 1
ATOM 628 O O . THR A 1 82 ? 6.665 5.390 -0.231 1.00 95.44 82 THR A O 1
ATOM 631 N N . TYR A 1 83 ? 8.410 6.753 -0.008 1.00 96.44 83 TYR A N 1
ATOM 632 C CA . TYR A 1 83 ? 7.616 7.805 0.640 1.00 96.44 83 TYR A CA 1
ATOM 633 C C . TYR A 1 83 ? 6.524 8.350 -0.287 1.00 96.44 83 TYR A C 1
ATOM 635 O O . TYR A 1 83 ? 5.380 8.543 0.136 1.00 96.44 83 TYR A O 1
ATOM 643 N N . GLY A 1 84 ? 6.849 8.550 -1.565 1.00 95.25 84 GLY A N 1
ATOM 644 C CA . GLY A 1 84 ? 5.922 9.011 -2.589 1.00 95.25 84 GLY A CA 1
ATOM 645 C C . GLY A 1 84 ? 4.719 8.084 -2.747 1.00 95.25 84 GLY A C 1
ATOM 646 O O . GLY A 1 84 ? 3.580 8.559 -2.749 1.00 95.25 84 GLY A O 1
ATOM 647 N N . ILE A 1 85 ? 4.936 6.764 -2.818 1.00 94.56 85 ILE A N 1
ATOM 648 C CA . ILE A 1 85 ? 3.830 5.809 -2.961 1.00 94.56 85 ILE A CA 1
ATOM 649 C C . ILE A 1 85 ? 2.949 5.771 -1.709 1.00 94.56 85 ILE A C 1
ATOM 651 O O . ILE A 1 85 ? 1.725 5.804 -1.835 1.00 94.56 85 ILE A O 1
ATOM 655 N N . ILE A 1 86 ? 3.530 5.821 -0.505 1.00 96.31 86 ILE A N 1
ATOM 656 C CA . ILE A 1 86 ? 2.752 5.883 0.742 1.00 96.31 86 ILE A CA 1
ATOM 657 C C . ILE A 1 86 ? 1.936 7.177 0.819 1.00 96.31 86 ILE A C 1
ATOM 659 O O . ILE A 1 86 ? 0.756 7.146 1.173 1.00 96.31 86 ILE A O 1
ATOM 663 N N . ARG A 1 87 ? 2.510 8.316 0.414 1.00 96.00 87 ARG A N 1
ATOM 664 C CA . ARG A 1 87 ? 1.780 9.589 0.330 1.00 96.00 87 ARG A CA 1
ATOM 665 C C . ARG A 1 87 ? 0.600 9.499 -0.639 1.00 96.00 87 ARG A C 1
ATOM 667 O O . ARG A 1 87 ? -0.469 10.025 -0.339 1.00 96.00 87 ARG A O 1
ATOM 674 N N . ARG A 1 88 ? 0.765 8.817 -1.778 1.00 94.94 88 ARG A N 1
ATOM 675 C CA . ARG A 1 88 ? -0.328 8.575 -2.735 1.00 94.94 88 ARG A CA 1
ATOM 676 C C . ARG A 1 88 ? -1.426 7.692 -2.150 1.00 94.94 88 ARG A C 1
ATOM 678 O O . ARG A 1 88 ? -2.588 8.032 -2.329 1.00 94.94 88 ARG A O 1
ATOM 685 N N . VAL A 1 89 ? -1.078 6.626 -1.421 1.00 95.12 89 VAL A N 1
ATOM 686 C CA . VAL A 1 89 ? -2.066 5.798 -0.701 1.00 95.12 89 VAL A CA 1
ATOM 687 C C . VAL A 1 89 ? -2.855 6.663 0.283 1.00 95.12 89 VAL A C 1
ATOM 689 O O . VAL A 1 89 ? -4.081 6.665 0.244 1.00 95.12 89 VAL A O 1
ATOM 692 N N . ARG A 1 90 ? -2.165 7.459 1.114 1.00 96.25 90 ARG A N 1
ATOM 693 C CA . ARG A 1 90 ? -2.803 8.334 2.113 1.00 96.25 90 ARG A CA 1
ATOM 694 C C . ARG A 1 90 ? -3.816 9.301 1.497 1.00 96.25 90 ARG A C 1
ATOM 696 O O . ARG A 1 90 ? -4.901 9.469 2.040 1.00 96.25 90 ARG A O 1
ATOM 703 N N . ARG A 1 91 ? -3.490 9.887 0.342 1.00 95.94 91 ARG A N 1
ATOM 704 C CA . ARG A 1 91 ? -4.374 10.807 -0.397 1.00 95.94 91 ARG A CA 1
ATOM 705 C C . ARG A 1 91 ? -5.634 10.157 -0.975 1.00 95.94 91 ARG A C 1
ATOM 707 O O . ARG A 1 91 ? -6.479 10.882 -1.479 1.00 95.94 91 ARG A O 1
ATOM 714 N N . ARG A 1 92 ? -5.726 8.827 -0.979 1.00 94.94 92 ARG A N 1
ATOM 715 C CA . ARG A 1 92 ? -6.853 8.070 -1.548 1.00 94.94 92 ARG A CA 1
ATOM 716 C C . ARG A 1 92 ? -7.606 7.256 -0.498 1.00 94.94 92 ARG A C 1
ATOM 718 O O . ARG A 1 92 ? -8.453 6.435 -0.847 1.00 94.94 92 ARG A O 1
ATOM 725 N N . LEU A 1 93 ? -7.287 7.451 0.786 1.00 95.06 93 LEU A N 1
ATOM 726 C CA . LEU A 1 93 ? -7.920 6.708 1.875 1.00 95.06 93 LEU A CA 1
ATOM 727 C C . LEU A 1 93 ? -9.414 6.988 1.977 1.00 95.06 93 LEU A C 1
ATOM 729 O O . LEU A 1 93 ? -10.158 6.077 2.303 1.00 95.06 93 LEU A O 1
ATOM 733 N N . ASP A 1 94 ? -9.858 8.203 1.686 1.00 94.62 94 ASP A N 1
ATOM 734 C CA . ASP A 1 94 ? -11.270 8.585 1.620 1.00 94.62 94 ASP A CA 1
ATOM 735 C C . ASP A 1 94 ? -12.062 7.694 0.650 1.00 94.62 94 ASP A C 1
ATOM 737 O O . ASP A 1 94 ? -13.067 7.087 1.032 1.00 94.62 94 ASP A O 1
ATOM 741 N N . GLY A 1 95 ? -11.561 7.534 -0.577 1.00 94.81 95 GLY A N 1
ATOM 742 C CA . GLY A 1 95 ? -12.182 6.693 -1.594 1.00 94.81 95 GLY A CA 1
ATOM 743 C C . GLY A 1 95 ? -12.165 5.219 -1.199 1.00 94.81 95 GLY A C 1
ATOM 744 O O . GLY A 1 95 ? -13.198 4.554 -1.248 1.00 94.81 95 GLY A O 1
ATOM 745 N N . VAL A 1 96 ? -11.014 4.716 -0.744 1.00 95.19 96 VAL A N 1
ATOM 746 C CA . VAL A 1 96 ? -10.876 3.316 -0.312 1.00 95.19 96 VAL A CA 1
ATOM 747 C C . VAL A 1 96 ? -11.800 3.015 0.866 1.00 95.19 96 VAL A C 1
ATOM 749 O O . VAL A 1 96 ? -12.556 2.049 0.821 1.00 95.19 96 VAL A O 1
ATOM 752 N N . ARG A 1 97 ? -11.798 3.857 1.904 1.00 95.94 97 ARG A N 1
ATOM 753 C CA . ARG A 1 97 ? -12.654 3.686 3.085 1.00 95.94 97 ARG A CA 1
ATOM 754 C C . ARG A 1 97 ? -14.129 3.732 2.722 1.00 95.94 97 ARG A C 1
ATOM 756 O O . ARG A 1 97 ? -14.882 2.942 3.270 1.00 95.94 97 ARG A O 1
ATOM 763 N N . SER A 1 98 ? -14.529 4.596 1.790 1.00 95.81 98 SER A N 1
ATOM 764 C CA . SER A 1 98 ? -15.920 4.662 1.330 1.00 95.81 98 SER A CA 1
ATOM 765 C C . SER A 1 98 ? -16.389 3.327 0.751 1.00 95.81 98 SER A C 1
ATOM 767 O O . SER A 1 98 ? -17.486 2.883 1.068 1.00 95.81 98 SER A O 1
ATOM 769 N N . TRP A 1 99 ? -15.554 2.656 -0.048 1.00 96.44 99 TRP A N 1
ATOM 770 C CA . TRP A 1 99 ? -15.873 1.327 -0.577 1.00 96.44 99 TRP A CA 1
ATOM 771 C C . TRP A 1 99 ? -15.876 0.248 0.502 1.00 96.44 99 TRP A C 1
ATOM 773 O O . TRP A 1 99 ? -16.812 -0.541 0.559 1.00 96.44 99 TRP A O 1
ATOM 783 N N . LEU A 1 100 ? -14.887 0.244 1.398 1.00 96.31 100 LEU A N 1
ATOM 784 C CA . LEU A 1 100 ? -14.836 -0.739 2.484 1.00 96.31 100 LEU A CA 1
ATOM 785 C C . LEU A 1 100 ? -16.037 -0.613 3.428 1.00 96.31 100 LEU A C 1
ATOM 787 O O . LEU A 1 100 ? -16.657 -1.617 3.753 1.00 96.31 100 LEU A O 1
ATOM 791 N N . CYS A 1 101 ? -16.402 0.615 3.809 1.00 96.62 101 CYS A N 1
ATOM 792 C CA . CYS A 1 101 ? -17.531 0.889 4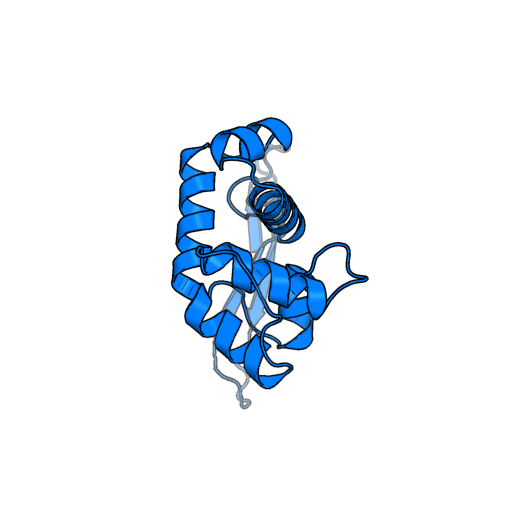.700 1.00 96.62 101 CYS A CA 1
ATOM 793 C C . CYS A 1 101 ? -18.896 0.531 4.095 1.00 96.62 101 CYS A C 1
ATOM 795 O O . CYS A 1 101 ? -19.843 0.327 4.848 1.00 96.62 101 CYS A O 1
ATOM 797 N N . ARG A 1 102 ? -19.012 0.464 2.760 1.00 95.88 102 ARG A N 1
ATOM 798 C CA . ARG A 1 102 ? -20.223 -0.048 2.095 1.00 95.88 102 ARG A CA 1
ATOM 799 C C . ARG A 1 102 ? -20.390 -1.549 2.291 1.00 95.88 102 ARG A C 1
ATOM 801 O O . ARG A 1 102 ? -21.519 -2.016 2.333 1.00 95.88 102 ARG A O 1
ATOM 808 N N . GLU A 1 103 ? -19.281 -2.271 2.407 1.00 96.06 103 GLU A N 1
ATOM 809 C CA . GLU A 1 103 ? -19.288 -3.722 2.557 1.00 96.06 103 GLU A CA 1
ATOM 810 C C . GLU A 1 103 ? -19.433 -4.126 4.025 1.00 96.06 103 GLU A C 1
ATOM 812 O O . GLU A 1 103 ? -20.265 -4.962 4.374 1.00 96.06 103 GLU A O 1
ATOM 817 N N . ARG A 1 104 ? -18.624 -3.527 4.909 1.00 95.00 104 ARG A N 1
ATOM 818 C CA . ARG A 1 104 ? -18.662 -3.768 6.356 1.00 95.00 104 ARG A CA 1
ATOM 819 C C . ARG A 1 104 ? -18.270 -2.516 7.137 1.00 95.00 104 ARG A C 1
ATOM 821 O O . ARG A 1 104 ? -17.449 -1.734 6.662 1.00 95.00 104 ARG A O 1
ATOM 828 N N . PRO A 1 105 ? -18.800 -2.315 8.356 1.00 94.56 105 PRO A N 1
ATOM 829 C CA . PRO A 1 105 ? -18.301 -1.259 9.225 1.00 94.56 105 PRO A CA 1
ATOM 830 C C . PRO A 1 105 ? -16.821 -1.507 9.571 1.00 94.56 105 PRO A C 1
ATOM 832 O O . PRO A 1 105 ? -16.401 -2.663 9.690 1.00 94.56 105 PRO A O 1
ATOM 835 N N . PRO A 1 106 ? -16.019 -0.440 9.751 1.00 93.88 106 PRO A N 1
ATOM 836 C CA . PRO A 1 106 ? -14.619 -0.588 10.114 1.00 93.88 106 PRO A CA 1
ATOM 837 C C . PRO A 1 106 ? -14.491 -1.318 11.460 1.00 93.88 106 PRO A C 1
ATOM 839 O O . PRO A 1 106 ? -15.275 -1.050 12.374 1.00 93.88 106 PRO A O 1
ATOM 842 N N . PRO A 1 107 ? -13.505 -2.219 11.612 1.00 93.62 107 PRO A N 1
ATOM 843 C CA . PRO A 1 107 ? -13.286 -2.901 12.877 1.00 93.62 107 PRO A CA 1
ATOM 844 C C . PRO A 1 107 ? -12.891 -1.891 13.969 1.00 93.62 107 PRO A C 1
ATOM 846 O O . PRO A 1 107 ? -12.244 -0.881 13.660 1.00 93.62 107 PRO A O 1
ATOM 849 N N . PRO A 1 108 ? -13.212 -2.167 15.246 1.00 93.06 108 PRO A N 1
ATOM 850 C CA . PRO A 1 108 ? -12.709 -1.376 16.361 1.00 93.06 108 PRO A CA 1
ATOM 851 C C . PRO A 1 108 ? -11.181 -1.287 16.301 1.00 93.06 108 PRO A C 1
ATOM 853 O O . PRO A 1 108 ? -10.496 -2.289 16.090 1.00 93.06 108 PRO A O 1
ATOM 856 N N . SER A 1 109 ? -10.630 -0.086 16.466 1.00 91.94 109 SER A N 1
ATOM 857 C CA . SER A 1 109 ? -9.186 0.133 16.406 1.00 91.94 109 SER A CA 1
ATOM 858 C C . SER A 1 109 ? -8.750 1.118 17.478 1.00 91.94 109 SER A C 1
ATOM 860 O O . SER A 1 109 ? -9.319 2.197 17.600 1.00 91.94 109 SER A O 1
ATOM 862 N N . SER A 1 110 ? -7.699 0.764 18.217 1.00 91.31 110 SER A N 1
ATOM 863 C CA . SER A 1 110 ? -7.004 1.660 19.150 1.00 91.31 110 SER A CA 1
ATOM 864 C C . SER A 1 110 ? -5.990 2.575 18.454 1.00 91.31 110 SER A C 1
ATOM 866 O O . SER A 1 110 ? -5.379 3.432 19.088 1.00 91.31 110 SER A O 1
ATOM 868 N N . ARG A 1 111 ? -5.768 2.390 17.146 1.00 92.12 111 ARG A N 1
ATOM 869 C CA . ARG A 1 111 ? -4.772 3.147 16.382 1.00 92.12 111 ARG A CA 1
ATOM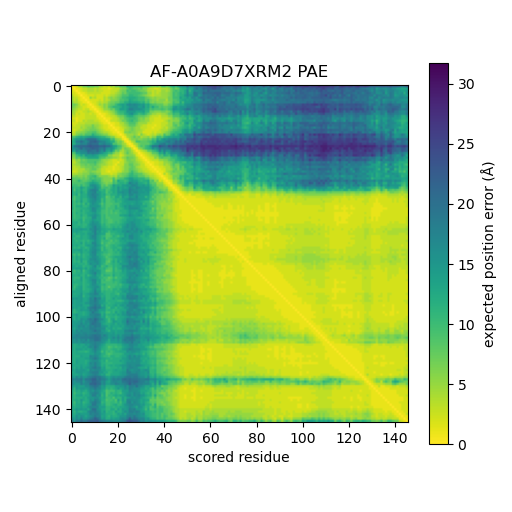 870 C C . ARG A 1 111 ? -5.327 4.510 16.000 1.00 92.12 111 ARG A C 1
ATOM 872 O O . ARG A 1 111 ? -6.462 4.600 15.546 1.00 92.12 111 ARG A O 1
ATOM 879 N N . THR A 1 112 ? -4.502 5.547 16.087 1.00 93.25 112 THR A N 1
ATOM 880 C CA . THR A 1 112 ? -4.868 6.911 15.669 1.00 93.25 112 THR A CA 1
ATOM 881 C C . THR A 1 112 ? -4.620 7.170 14.184 1.00 93.25 112 THR A C 1
ATOM 883 O O . THR A 1 112 ? -5.317 7.984 13.587 1.00 93.25 112 THR A O 1
ATOM 886 N N . ASP A 1 113 ? -3.662 6.473 13.560 1.00 95.19 113 ASP A N 1
ATOM 887 C CA . ASP A 1 113 ? -3.325 6.670 12.146 1.00 95.19 113 ASP A CA 1
ATOM 888 C C . ASP A 1 113 ? -4.420 6.101 11.214 1.00 95.19 113 ASP A C 1
ATOM 890 O O . ASP A 1 113 ? -4.595 4.874 11.153 1.00 95.19 113 ASP A O 1
ATOM 894 N N . PRO A 1 114 ? -5.106 6.945 10.411 1.00 95.69 114 PRO A N 1
ATOM 895 C CA . PRO A 1 114 ? -6.157 6.504 9.495 1.00 95.69 114 PRO A CA 1
ATOM 896 C C . PRO A 1 114 ? -5.679 5.500 8.445 1.00 95.69 114 PRO A C 1
ATOM 898 O O . PRO A 1 114 ? -6.468 4.666 7.991 1.00 95.69 114 PRO A O 1
ATOM 901 N N . LEU A 1 115 ? -4.399 5.554 8.049 1.00 96.12 115 LEU A N 1
ATOM 902 C CA . LEU A 1 115 ? -3.830 4.568 7.132 1.00 96.12 115 LEU A CA 1
ATOM 903 C C . LEU A 1 115 ? -3.902 3.184 7.770 1.00 96.12 115 LEU A C 1
ATOM 905 O O . LEU A 1 115 ? -4.479 2.275 7.184 1.00 96.12 115 LEU A O 1
ATOM 909 N N . LEU A 1 116 ? -3.381 3.044 8.988 1.00 96.31 116 LEU A N 1
ATOM 910 C CA . LEU A 1 116 ? -3.304 1.759 9.679 1.00 96.31 116 LEU A CA 1
ATOM 911 C C . LEU A 1 116 ? -4.694 1.201 9.992 1.00 96.31 116 LEU A C 1
ATOM 913 O O . LEU A 1 116 ? -4.930 0.022 9.758 1.00 96.31 116 LEU A O 1
ATOM 917 N N . GLN A 1 117 ? -5.636 2.050 10.412 1.00 96.50 117 GLN A N 1
ATOM 918 C CA . GLN A 1 117 ? -7.039 1.648 10.578 1.00 96.50 117 GLN A CA 1
ATOM 919 C C . GLN A 1 117 ? -7.631 1.077 9.279 1.00 96.50 117 GLN A C 1
ATOM 921 O O . GLN A 1 117 ? -8.318 0.058 9.286 1.00 96.50 117 GLN A O 1
ATOM 926 N N . THR A 1 118 ? -7.346 1.722 8.144 1.00 96.62 118 THR A N 1
ATOM 927 C CA . THR A 1 118 ? -7.838 1.284 6.829 1.00 96.62 118 THR A CA 1
ATOM 928 C C . THR A 1 118 ? -7.185 -0.032 6.397 1.00 96.62 118 THR A C 1
ATOM 930 O O . THR A 1 118 ? -7.852 -0.890 5.824 1.00 96.62 118 THR A O 1
ATOM 933 N N . LEU A 1 119 ? -5.900 -0.229 6.706 1.00 95.19 119 LEU A N 1
ATOM 934 C CA . LEU A 1 119 ? -5.205 -1.493 6.451 1.00 95.19 119 LEU A CA 1
ATOM 935 C C . LEU A 1 119 ? -5.760 -2.637 7.304 1.00 95.19 119 LEU A C 1
ATOM 937 O O . LEU A 1 119 ? -5.952 -3.729 6.775 1.00 95.19 119 LEU A O 1
ATOM 941 N N . SER A 1 120 ? -6.072 -2.390 8.581 1.00 95.31 120 SER A N 1
ATOM 942 C CA . SER A 1 120 ? -6.768 -3.368 9.425 1.00 95.31 120 SER A CA 1
ATOM 943 C C . SER A 1 120 ? -8.135 -3.721 8.846 1.00 95.31 120 SER A C 1
ATOM 945 O O . SER A 1 120 ? -8.460 -4.897 8.743 1.00 95.31 120 SER A O 1
ATOM 947 N N . HIS A 1 121 ? -8.903 -2.731 8.380 1.00 96.31 121 HIS A N 1
ATOM 948 C CA . HIS A 1 121 ? -10.189 -2.985 7.728 1.00 96.31 121 HIS A CA 1
ATOM 949 C C . HIS A 1 121 ? -10.033 -3.868 6.474 1.00 96.31 121 HIS A C 1
ATOM 951 O O . HIS A 1 121 ? -10.754 -4.851 6.316 1.00 96.31 121 HIS A O 1
ATOM 957 N N . LEU A 1 122 ? -9.039 -3.587 5.623 1.00 95.12 122 LEU A N 1
ATOM 958 C CA . LEU A 1 122 ? -8.711 -4.433 4.469 1.00 95.12 122 LEU A CA 1
ATOM 959 C C . LEU A 1 122 ? -8.355 -5.871 4.869 1.00 95.12 122 LEU A C 1
ATOM 961 O O . LEU A 1 122 ? -8.795 -6.804 4.202 1.00 95.12 122 LEU A O 1
ATOM 965 N N . GLN A 1 123 ? -7.571 -6.063 5.935 1.00 93.56 123 GLN A N 1
ATOM 966 C CA . GLN A 1 123 ? -7.226 -7.400 6.431 1.00 93.56 123 GLN A CA 1
ATOM 967 C C . GLN A 1 123 ? -8.451 -8.158 6.939 1.00 93.56 123 GLN A C 1
ATOM 969 O O . GLN A 1 123 ? -8.608 -9.332 6.617 1.00 93.56 123 GLN A O 1
ATOM 974 N N . THR A 1 124 ? -9.334 -7.491 7.683 1.00 94.56 124 THR A N 1
ATOM 975 C CA . THR A 1 124 ? -10.571 -8.098 8.187 1.00 94.56 124 THR A CA 1
ATOM 976 C C . THR A 1 124 ? -11.515 -8.492 7.053 1.00 94.56 124 THR A C 1
ATOM 978 O O . THR A 1 124 ? -12.174 -9.527 7.139 1.00 94.56 124 THR A O 1
ATOM 981 N N . LEU A 1 125 ? -11.588 -7.692 5.985 1.00 95.19 125 LEU A N 1
ATOM 982 C CA . LEU A 1 125 ? -12.457 -7.985 4.846 1.00 95.19 125 LEU A CA 1
ATOM 983 C C . LEU A 1 125 ? -11.884 -9.086 3.938 1.00 95.19 125 LEU A C 1
ATOM 985 O O . LEU A 1 125 ? -12.638 -9.870 3.367 1.00 95.19 125 LEU A O 1
ATOM 989 N N . PHE A 1 126 ? -10.554 -9.182 3.834 1.00 94.38 126 PHE A N 1
ATOM 990 C CA . PHE A 1 126 ? -9.864 -10.127 2.951 1.00 94.38 126 PHE A CA 1
ATOM 991 C C . PHE A 1 126 ? -8.824 -11.001 3.690 1.00 94.38 126 PHE A C 1
ATOM 993 O O . PHE A 1 126 ? -7.653 -11.002 3.299 1.00 94.38 126 PHE A O 1
ATOM 1000 N N . PRO A 1 127 ? -9.219 -11.792 4.709 1.00 88.94 127 PRO A N 1
ATOM 1001 C CA . PRO A 1 127 ? -8.284 -12.447 5.634 1.00 88.94 127 PRO A CA 1
ATOM 1002 C C . PRO A 1 127 ? -7.426 -13.548 4.995 1.00 88.94 127 PRO A C 1
ATOM 1004 O O . PRO A 1 127 ? -6.273 -13.733 5.374 1.00 88.94 127 PRO A O 1
ATOM 1007 N N . HIS A 1 128 ? -7.953 -14.263 3.998 1.00 87.25 128 HIS A N 1
ATOM 1008 C CA . HIS A 1 128 ? -7.277 -15.416 3.385 1.00 87.25 128 HIS A CA 1
ATOM 1009 C C . HIS A 1 128 ? -6.432 -15.064 2.153 1.00 87.25 128 HIS A C 1
ATOM 1011 O O . HIS A 1 128 ? -5.879 -15.949 1.503 1.00 87.25 128 HIS A O 1
ATOM 1017 N N . ASN A 1 129 ? -6.328 -13.781 1.799 1.00 85.56 129 ASN A N 1
ATOM 1018 C CA . ASN A 1 129 ? -5.664 -13.372 0.568 1.00 85.56 129 ASN A CA 1
ATOM 1019 C C . ASN A 1 129 ? -4.215 -12.950 0.816 1.00 85.56 129 ASN A C 1
ATOM 1021 O O . ASN A 1 129 ? -3.926 -12.080 1.638 1.00 85.56 129 ASN A O 1
ATOM 1025 N N . SER A 1 130 ? -3.299 -13.490 0.009 1.00 86.44 130 SER A N 1
ATOM 1026 C CA . SER A 1 130 ? -1.878 -13.114 0.039 1.00 86.44 130 SER A CA 1
ATOM 1027 C C . SER A 1 130 ? -1.653 -11.624 -0.258 1.00 86.44 130 SER A C 1
ATOM 1029 O O . SER A 1 130 ? -0.697 -11.028 0.241 1.00 86.44 130 SER A O 1
ATOM 1031 N N . CYS A 1 131 ? -2.555 -11.004 -1.031 1.00 93.94 131 CYS A N 1
ATOM 1032 C CA . CYS A 1 131 ? -2.566 -9.574 -1.321 1.00 93.94 131 CYS A CA 1
ATOM 1033 C C . CYS A 1 131 ? -3.984 -8.988 -1.237 1.00 93.94 131 CYS A C 1
ATOM 1035 O O . CYS A 1 131 ? -4.793 -9.129 -2.162 1.00 93.94 131 CYS A O 1
ATOM 1037 N N . ALA A 1 132 ? -4.270 -8.264 -0.152 1.00 94.06 132 ALA A N 1
ATOM 1038 C CA . ALA A 1 132 ? -5.562 -7.600 0.024 1.00 94.06 132 ALA A CA 1
ATOM 1039 C C . ALA A 1 132 ? -5.800 -6.493 -1.018 1.00 94.06 132 ALA A C 1
ATOM 1041 O O . ALA A 1 132 ? -6.940 -6.261 -1.396 1.00 94.06 132 ALA A O 1
ATOM 1042 N N . LEU A 1 133 ? -4.747 -5.853 -1.546 1.00 93.81 133 LEU A N 1
ATOM 1043 C CA . LEU A 1 133 ? -4.891 -4.814 -2.575 1.00 93.81 133 LEU A CA 1
ATOM 1044 C C . LEU A 1 133 ? -5.384 -5.378 -3.908 1.00 93.81 133 LEU A C 1
ATOM 1046 O O . LEU A 1 133 ? -6.328 -4.847 -4.484 1.00 93.81 133 LEU A O 1
ATOM 1050 N N . THR A 1 134 ? -4.788 -6.475 -4.381 1.00 93.19 134 THR A N 1
ATOM 1051 C CA . THR A 1 134 ? -5.264 -7.157 -5.593 1.00 93.19 134 THR A CA 1
ATOM 1052 C C . THR A 1 134 ? -6.705 -7.627 -5.411 1.00 93.19 134 THR A C 1
ATOM 1054 O O . THR A 1 134 ? -7.517 -7.515 -6.328 1.00 93.19 134 THR A O 1
ATOM 1057 N N . THR A 1 135 ? -7.034 -8.124 -4.216 1.00 94.19 135 THR A N 1
ATOM 1058 C CA . THR A 1 135 ? -8.390 -8.583 -3.886 1.00 94.19 135 THR A CA 1
ATOM 1059 C C . THR A 1 135 ? -9.378 -7.423 -3.886 1.00 94.19 135 THR A C 1
ATOM 1061 O O . THR A 1 135 ? -10.404 -7.521 -4.544 1.00 94.19 135 THR A O 1
ATOM 1064 N N . TYR A 1 136 ? -9.032 -6.294 -3.263 1.00 94.56 136 TYR A N 1
ATOM 1065 C CA . TYR A 1 136 ? -9.807 -5.054 -3.309 1.00 94.56 136 TYR A CA 1
ATOM 1066 C C . TYR A 1 136 ? -10.092 -4.622 -4.753 1.00 94.56 136 TYR A C 1
ATOM 1068 O O . TYR A 1 136 ? -11.243 -4.385 -5.111 1.00 94.56 136 TYR A O 1
ATOM 1076 N N . GLN A 1 137 ? -9.059 -4.573 -5.603 1.00 93.38 137 GLN A N 1
ATOM 1077 C CA . GLN A 1 137 ? -9.208 -4.144 -6.996 1.00 93.38 137 GLN A CA 1
ATOM 1078 C C . GLN A 1 137 ? -10.140 -5.068 -7.782 1.00 93.38 137 GLN A C 1
ATOM 1080 O O . GLN A 1 137 ? -10.940 -4.590 -8.578 1.00 93.38 137 GLN A O 1
ATOM 1085 N N . ARG A 1 138 ? -10.064 -6.383 -7.547 1.00 92.69 138 ARG A N 1
ATOM 1086 C CA . ARG A 1 138 ? -10.944 -7.372 -8.186 1.00 92.69 138 ARG A CA 1
ATOM 1087 C C . ARG A 1 138 ? -12.363 -7.351 -7.629 1.00 92.69 138 ARG A C 1
ATOM 1089 O O . ARG A 1 138 ? -13.306 -7.526 -8.386 1.00 92.69 138 ARG A O 1
ATOM 1096 N N . HIS A 1 139 ? -12.518 -7.157 -6.326 1.00 94.06 139 HIS A N 1
ATOM 1097 C CA . HIS A 1 139 ? -13.819 -7.199 -5.672 1.00 94.06 139 HIS A CA 1
ATOM 1098 C C . HIS A 1 139 ? -14.644 -5.951 -6.007 1.00 94.06 139 HIS A C 1
ATOM 1100 O O . HIS A 1 139 ? -15.762 -6.070 -6.492 1.00 94.06 139 HIS A O 1
ATOM 1106 N N . PHE A 1 140 ? -14.064 -4.757 -5.853 1.00 93.44 140 PHE A N 1
ATOM 1107 C CA . PHE A 1 140 ? -14.767 -3.499 -6.123 1.00 93.44 140 PHE A CA 1
ATOM 1108 C C . PHE A 1 140 ? -14.652 -3.024 -7.576 1.00 93.44 140 PHE A C 1
ATOM 1110 O O . PHE A 1 140 ? -15.323 -2.068 -7.955 1.00 93.44 140 PHE A O 1
ATOM 1117 N N . GLN A 1 141 ? -13.792 -3.650 -8.391 1.00 92.69 141 GLN A N 1
ATOM 1118 C CA . GLN A 1 141 ? -13.480 -3.194 -9.755 1.00 92.69 141 GLN A CA 1
ATOM 1119 C C . GLN A 1 141 ? -12.989 -1.733 -9.780 1.00 92.69 141 GLN A C 1
ATOM 1121 O O . GLN A 1 141 ? -13.300 -0.962 -10.685 1.00 92.69 141 GLN A O 1
ATOM 1126 N N . GLN A 1 142 ? -12.223 -1.338 -8.757 1.00 90.12 142 GLN A N 1
ATOM 1127 C CA . GLN A 1 142 ? -11.702 0.020 -8.580 1.00 90.12 142 GLN A CA 1
ATOM 1128 C C . GLN A 1 142 ? -10.181 0.025 -8.458 1.00 90.12 142 GLN A C 1
ATOM 1130 O O . GLN A 1 142 ? -9.584 -0.832 -7.806 1.00 90.12 142 GLN A O 1
ATOM 1135 N N . ALA A 1 143 ? -9.539 1.043 -9.028 1.00 86.62 143 ALA A N 1
ATOM 1136 C CA . ALA A 1 143 ? -8.122 1.286 -8.800 1.00 86.62 143 ALA A CA 1
ATOM 1137 C C . ALA A 1 143 ? -7.883 1.839 -7.385 1.00 86.62 143 ALA A C 1
ATOM 1139 O O . ALA A 1 143 ? -8.609 2.713 -6.915 1.00 86.62 143 ALA A O 1
ATOM 1140 N N . LEU A 1 144 ? -6.809 1.392 -6.722 1.00 86.31 144 LEU A N 1
ATOM 1141 C CA . LEU A 1 144 ? -6.421 1.924 -5.408 1.00 86.31 144 LEU A CA 1
ATOM 1142 C C . LEU A 1 144 ? -6.062 3.419 -5.477 1.00 86.31 144 LEU A C 1
ATOM 1144 O O . LEU A 1 144 ? -6.288 4.168 -4.531 1.00 86.31 144 LEU A O 1
ATOM 1148 N N . PHE A 1 145 ? -5.495 3.856 -6.606 1.00 84.44 145 PHE A N 1
ATOM 1149 C CA . PHE A 1 145 ? -5.012 5.224 -6.791 1.00 84.44 145 PHE A CA 1
ATOM 1150 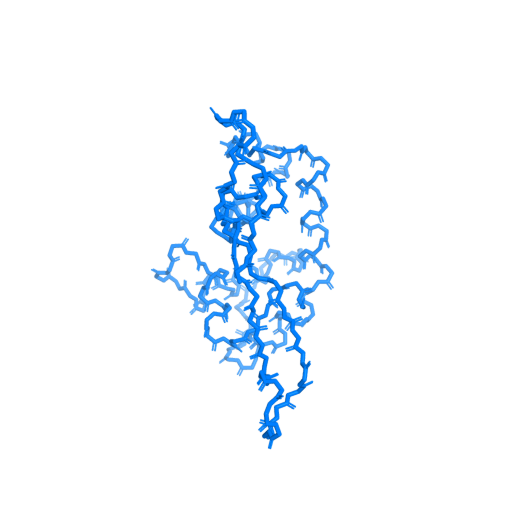C C . PHE A 1 145 ? -5.980 6.162 -7.520 1.00 84.44 145 PHE A C 1
ATOM 1152 O O . PHE A 1 145 ? -5.655 7.342 -7.640 1.00 84.44 145 PHE A O 1
ATOM 1159 N N . GLY A 1 146 ? -7.173 5.683 -7.901 1.00 69.31 146 GLY A N 1
ATOM 1160 C CA . GLY A 1 146 ? -8.049 6.382 -8.850 1.00 69.31 146 GLY A CA 1
ATOM 1161 C C . GLY A 1 146 ? -7.683 6.074 -10.288 1.00 69.31 146 GLY A C 1
ATOM 1162 O O . GLY A 1 146 ? -6.494 6.242 -10.634 1.00 69.31 146 GLY A O 1
#

Sequence (146 aa):
MLRGNDPAVVNGSVMRGQRVFCSDRGQRRGCGKTFPLFFAGVLPRHTFPASLLWALLRALLDGKAIRAAAETLRLPFSLEATYGIIRRVRRRLDGVRSWLCRERPPPPSSRTDPLLQTLSHLQTLFPHNSCALTTYQRHFQQALFG

Radius of gyration: 18.85 Å; Cα contacts (8 Å, |Δi|>4): 146; chains: 1; bounding box: 42×26×57 Å

pLDDT: mean 88.4, std 9.69, range [53.97, 97.69]

Foldseek 3Di:
DDWDDDPVDDVDIDDFFDKDAQDPPPDDDGPRDIDTDGDCVNDPQPDDDLLNVQQLLVCVLVVDDQVRSCVVSVPPYDSVVSVVVVVLLVVQLVVLVVVLVVVPNQDDDPDPDSSSSSSSSLCVVPVPDSGSQVVSCVVVVDHSRD

Mean predicted aligned error: 8.68 Å

Secondary structure (DSSP, 8-state):
-EEEE-TTSTT-EEEEEEEEESS-SSS-SS---EEEEE-GGGSTTTS--HHHHHHHHHHHHTT--HHHHHHHTT-SS-HHHHHHHHHHHHTTHHHHHHHHHHHSPPPP-----HHHHHHHHHHHHSTT-S-HHHHHHHHH---TT-